Protein AF-A0AAW9X9K9-F1 (afdb_monomer_lite)

Secondary structure (DSSP, 8-state):
-HHHHHH-TT-S-EEEEEEEEETTEEEEEEEEE-SS-EEEEEPPPEEPPHHHHHHHHTT--HHHHHHHHHT-TTGGGTTHHHHHHTTTSS-HHHHHHHHHHHHTGGGG-TT-

Radius of gyration: 16.0 Å; chains: 1; bounding box: 36×23×47 Å

Sequence (112 aa):
VANARRLLPEADFWVAIEAGIDGDSTFSWVVIENASQRGEARSATLPLPAVILEKVREGEALGPVMSRYTGIDEIGRKEGAIGVFTAGKLTRASVYHQAVILALSPFHNAVY

Foldseek 3Di:
DVVVCVVPVPDQKDWDWAWDDDDQWIKIKIWMDGPPDIFIFIFDIDGDDPQLVVVVVVVDDSQVSVCVVPVPPRLVVPQHPVCVVVVNPHRPVRRVVVRVVRRCVPVPDPVD

InterPro domains:
  IPR002786 Inosine/xanthosine triphosphatase [TIGR00258] (1-112)
  IPR026533 Non-canonical purine NTP phosphatase/PRRC1 [PF01931] (2-110)
  IPR029001 Inosine triphosphate pyrophosphatase-like [G3DSA:3.90.950.10] (1-112)
  IPR029001 Inosine triphosphate pyrophosphatase-like [SSF52972] (1-109)
  IPR050299 YjjX NTPase [PTHR34699] (1-110)

pLDDT: mean 94.98, std 4.92, range [72.31, 98.81]

Structure (mmCIF, N/CA/C/O backbone):
data_AF-A0AAW9X9K9-F1
#
_entry.id   AF-A0AAW9X9K9-F1
#
loop_
_atom_site.group_PDB
_atom_site.id
_atom_site.type_symbol
_atom_site.label_atom_id
_atom_site.label_alt_id
_atom_site.label_comp_id
_atom_site.label_asym_id
_atom_site.label_entity_id
_atom_site.label_seq_id
_atom_site.pdbx_PDB_ins_code
_atom_site.Cartn_x
_atom_site.Cartn_y
_atom_site.Cartn_z
_atom_site.occupancy
_atom_site.B_iso_or_equiv
_atom_site.auth_seq_id
_atom_site.auth_comp_id
_atom_site.auth_asym_id
_atom_site.auth_atom_id
_atom_site.pdbx_PDB_model_num
ATOM 1 N N . VAL A 1 1 ? 11.616 4.548 -6.444 1.00 94.50 1 VAL A N 1
ATOM 2 C CA . VAL A 1 1 ? 12.423 3.300 -6.496 1.00 94.50 1 VAL A CA 1
ATOM 3 C C . VAL A 1 1 ? 13.925 3.498 -6.758 1.00 94.50 1 VAL A C 1
ATOM 5 O O . VAL A 1 1 ? 14.677 2.539 -6.629 1.00 94.50 1 VAL A O 1
ATOM 8 N N . ALA A 1 2 ? 14.406 4.721 -7.025 1.00 96.50 2 ALA A N 1
ATOM 9 C CA . ALA A 1 2 ? 15.807 5.007 -7.377 1.00 96.50 2 ALA A CA 1
ATOM 10 C C . ALA A 1 2 ? 16.880 4.389 -6.451 1.00 96.50 2 ALA A C 1
ATOM 12 O O . ALA A 1 2 ? 17.866 3.838 -6.936 1.00 96.50 2 ALA A O 1
ATOM 13 N N . ASN A 1 3 ? 16.687 4.426 -5.126 1.00 97.88 3 ASN A N 1
ATOM 14 C CA . ASN A 1 3 ? 17.660 3.857 -4.183 1.00 97.88 3 ASN A CA 1
ATOM 15 C C . ASN A 1 3 ? 17.812 2.335 -4.333 1.00 97.88 3 ASN A C 1
ATOM 17 O O . ASN A 1 3 ? 18.932 1.835 -4.260 1.00 97.88 3 ASN A O 1
ATOM 21 N N . ALA A 1 4 ? 16.710 1.617 -4.579 1.00 97.69 4 ALA A N 1
ATOM 22 C CA . ALA A 1 4 ? 16.735 0.177 -4.825 1.00 97.69 4 ALA A CA 1
ATOM 23 C C . ALA A 1 4 ? 17.446 -0.144 -6.148 1.00 97.69 4 ALA A C 1
ATOM 25 O O . ALA A 1 4 ? 18.286 -1.038 -6.184 1.00 97.69 4 ALA A O 1
ATOM 26 N N . ARG A 1 5 ? 17.196 0.654 -7.196 1.00 97.25 5 ARG A N 1
ATOM 27 C CA . ARG A 1 5 ? 17.884 0.541 -8.492 1.00 97.25 5 ARG A CA 1
ATOM 28 C C . ARG A 1 5 ? 19.387 0.747 -8.394 1.00 97.25 5 ARG A C 1
ATOM 30 O O . ARG A 1 5 ? 20.146 0.004 -8.997 1.00 97.25 5 ARG A O 1
ATOM 37 N N . ARG A 1 6 ? 19.833 1.715 -7.594 1.00 97.62 6 ARG A N 1
ATOM 38 C CA . ARG A 1 6 ? 21.265 1.924 -7.347 1.00 97.62 6 ARG A CA 1
ATOM 39 C C . ARG A 1 6 ? 21.912 0.740 -6.620 1.00 97.62 6 ARG A C 1
ATOM 41 O O . ARG A 1 6 ? 23.086 0.473 -6.844 1.00 97.62 6 ARG A O 1
ATOM 48 N N . LEU A 1 7 ? 21.175 0.073 -5.729 1.00 98.12 7 LEU A N 1
ATOM 49 C CA . LEU A 1 7 ? 21.687 -1.044 -4.931 1.00 98.12 7 LEU A CA 1
ATOM 50 C C . LEU A 1 7 ? 21.732 -2.360 -5.720 1.00 98.12 7 LEU A C 1
ATOM 52 O O . LEU A 1 7 ? 22.658 -3.143 -5.532 1.00 98.12 7 LEU A O 1
ATOM 56 N N . LEU A 1 8 ? 20.748 -2.595 -6.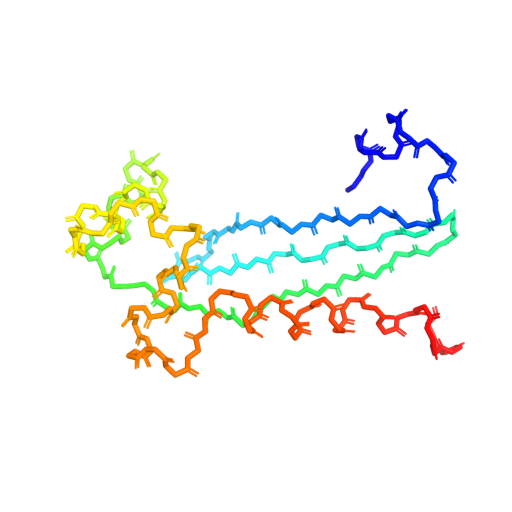591 1.00 97.50 8 LEU A N 1
ATOM 57 C CA . LEU A 1 8 ? 20.652 -3.788 -7.429 1.00 97.50 8 LEU A CA 1
ATOM 58 C C . LEU A 1 8 ? 20.280 -3.389 -8.869 1.00 97.50 8 LEU A C 1
ATOM 60 O O . LEU A 1 8 ? 19.107 -3.479 -9.239 1.00 97.50 8 LEU A O 1
ATOM 64 N N . PRO A 1 9 ? 21.249 -2.914 -9.672 1.00 96.75 9 PRO A N 1
ATOM 65 C CA . PRO A 1 9 ? 20.990 -2.373 -11.009 1.00 96.75 9 PRO A CA 1
ATOM 66 C C . PRO A 1 9 ? 20.600 -3.429 -12.051 1.00 96.75 9 PRO A C 1
ATOM 68 O O . PRO A 1 9 ? 20.027 -3.069 -13.073 1.00 96.75 9 PRO A O 1
ATOM 71 N N . GLU A 1 10 ? 20.861 -4.708 -11.775 1.00 97.56 10 GLU A N 1
ATOM 72 C CA . GLU A 1 10 ? 20.610 -5.833 -12.691 1.00 97.56 10 GLU A CA 1
ATOM 73 C C . GLU A 1 10 ? 19.208 -6.458 -12.542 1.00 97.56 10 GLU A C 1
ATOM 75 O O . GLU A 1 10 ? 18.922 -7.479 -13.157 1.00 97.56 10 GLU A O 1
ATOM 80 N N . ALA A 1 11 ? 18.338 -5.912 -11.684 1.00 98.19 11 ALA A N 1
ATOM 81 C CA . ALA A 1 11 ? 16.979 -6.432 -11.533 1.00 98.19 11 ALA A CA 1
ATOM 82 C C . ALA A 1 11 ? 16.096 -6.059 -12.735 1.00 98.19 11 ALA A C 1
ATOM 84 O O . ALA A 1 11 ? 16.206 -4.962 -13.278 1.00 98.19 11 ALA A O 1
ATOM 85 N N . ASP A 1 12 ? 15.149 -6.931 -13.086 1.00 98.50 12 ASP A N 1
ATOM 86 C CA . ASP A 1 12 ? 14.174 -6.639 -14.145 1.00 98.50 12 ASP A CA 1
ATOM 87 C C . ASP A 1 12 ? 13.195 -5.525 -13.741 1.00 98.50 12 ASP A C 1
ATOM 89 O O . ASP A 1 12 ? 12.775 -4.716 -14.570 1.00 98.50 12 ASP A O 1
ATOM 93 N N . PHE A 1 13 ? 12.839 -5.475 -12.453 1.00 98.56 13 PHE A N 1
ATOM 94 C CA . PHE A 1 13 ? 11.896 -4.512 -11.893 1.00 98.56 13 PHE A CA 1
ATOM 95 C C . PHE A 1 13 ? 12.335 -4.010 -10.517 1.00 98.56 13 PHE A C 1
ATOM 97 O O . PHE A 1 13 ? 12.836 -4.766 -9.682 1.00 98.56 13 PHE A O 1
ATOM 104 N N . TRP A 1 14 ? 12.023 -2.746 -10.235 1.00 98.75 14 TRP A N 1
ATOM 105 C CA . TRP A 1 14 ? 12.094 -2.148 -8.905 1.00 98.75 14 TRP A CA 1
ATOM 106 C C . TRP A 1 14 ? 10.718 -1.657 -8.489 1.00 98.75 14 TRP A C 1
ATOM 108 O O . TRP A 1 14 ? 10.070 -0.909 -9.218 1.00 98.75 14 TRP A O 1
ATOM 118 N N . VAL A 1 15 ? 10.291 -2.045 -7.288 1.00 98.62 15 VAL A N 1
ATOM 119 C CA . VAL A 1 15 ? 8.954 -1.748 -6.764 1.00 98.62 15 VAL A CA 1
ATOM 120 C C . VAL A 1 15 ? 9.068 -1.020 -5.430 1.00 98.62 15 VAL A C 1
ATOM 122 O O . VAL A 1 15 ? 9.864 -1.400 -4.573 1.00 98.62 15 VAL A O 1
ATOM 125 N N . ALA A 1 16 ? 8.266 0.025 -5.245 1.00 98.50 16 ALA A N 1
ATOM 126 C CA . ALA A 1 16 ? 8.070 0.690 -3.963 1.00 98.50 16 ALA A CA 1
ATOM 127 C C . ALA A 1 16 ? 6.576 0.837 -3.678 1.00 98.50 16 ALA A C 1
ATOM 129 O O . ALA A 1 16 ? 5.805 1.183 -4.572 1.00 98.50 16 ALA A O 1
ATOM 130 N N . ILE A 1 17 ? 6.193 0.592 -2.425 1.00 97.94 17 ILE A N 1
ATOM 131 C CA . ILE A 1 17 ? 4.844 0.828 -1.913 1.00 97.94 17 ILE A CA 1
ATOM 132 C C . ILE A 1 17 ? 4.991 1.714 -0.683 1.00 97.94 17 ILE A C 1
ATOM 134 O O . ILE A 1 17 ? 5.449 1.246 0.357 1.00 97.94 17 ILE A O 1
ATOM 138 N N . GLU A 1 18 ? 4.621 2.983 -0.812 1.00 96.88 18 GLU A N 1
ATOM 139 C CA . GLU A 1 18 ? 4.815 3.984 0.235 1.00 96.88 18 GLU A CA 1
ATOM 140 C C . GLU A 1 18 ? 3.465 4.450 0.767 1.00 96.88 18 GLU A C 1
ATOM 142 O O . GLU A 1 18 ? 2.609 4.898 0.001 1.00 96.88 18 GLU A O 1
ATOM 147 N N . ALA A 1 19 ? 3.263 4.331 2.079 1.00 94.75 19 ALA A N 1
ATOM 148 C CA . ALA A 1 19 ? 2.037 4.778 2.725 1.00 94.75 19 ALA A CA 1
ATOM 149 C C . ALA A 1 19 ? 2.085 6.278 3.028 1.00 94.75 19 ALA A C 1
ATOM 151 O O . ALA A 1 19 ? 3.127 6.816 3.386 1.00 94.75 19 ALA A O 1
ATOM 152 N N . GLY A 1 20 ? 0.937 6.940 2.926 1.00 94.00 20 GLY A N 1
ATOM 153 C CA . GLY A 1 20 ? 0.813 8.367 3.189 1.00 94.00 20 GLY A CA 1
ATOM 154 C C . GLY A 1 20 ? -0.524 8.733 3.816 1.00 94.00 20 GLY A C 1
ATOM 155 O O . GLY A 1 20 ? -1.436 7.903 3.928 1.00 94.00 20 GLY A O 1
ATOM 156 N N . ILE A 1 21 ? -0.606 9.995 4.223 1.00 94.56 21 ILE A N 1
ATOM 157 C CA . ILE A 1 21 ? -1.812 10.667 4.702 1.00 94.56 21 ILE A CA 1
ATOM 158 C C . ILE A 1 21 ? -2.001 11.915 3.844 1.00 94.56 21 ILE A C 1
ATOM 160 O O . ILE A 1 21 ? -1.043 12.650 3.618 1.00 94.56 21 ILE A O 1
ATOM 164 N N . ASP A 1 22 ? -3.217 12.128 3.356 1.00 93.56 22 ASP A N 1
ATOM 165 C CA . ASP A 1 22 ? -3.620 13.323 2.610 1.00 93.56 22 ASP A CA 1
ATOM 166 C C . ASP A 1 22 ? -5.038 13.681 3.048 1.00 93.56 22 ASP A C 1
ATOM 168 O O . ASP A 1 22 ? -5.935 12.828 3.060 1.00 93.56 22 ASP A O 1
ATOM 172 N N . GLY A 1 23 ? -5.203 14.921 3.505 1.00 94.00 23 GLY A N 1
ATOM 173 C CA . GLY A 1 23 ? -6.359 15.339 4.289 1.00 94.00 23 GLY A CA 1
ATOM 174 C C . GLY A 1 23 ? -6.640 14.373 5.445 1.00 94.00 23 GLY A C 1
ATOM 175 O O . GLY A 1 23 ? -5.794 14.138 6.309 1.00 94.00 23 GLY A O 1
ATOM 176 N N . ASP A 1 24 ? -7.836 13.791 5.422 1.00 96.44 24 ASP A N 1
ATOM 177 C CA . ASP A 1 24 ? -8.366 12.937 6.489 1.00 96.44 24 ASP A CA 1
ATOM 178 C C . ASP A 1 24 ? -8.301 11.443 6.145 1.00 96.44 24 ASP A C 1
ATOM 180 O O . ASP A 1 24 ? -9.007 10.623 6.729 1.00 96.44 24 ASP A O 1
ATOM 184 N N . SER A 1 25 ? -7.490 11.063 5.156 1.00 97.38 25 SER A N 1
ATOM 185 C CA . SER A 1 25 ? -7.422 9.688 4.659 1.00 97.38 25 SER A CA 1
ATOM 186 C C . SER A 1 25 ? -5.999 9.159 4.577 1.00 97.38 25 SER A C 1
ATOM 188 O O . SER A 1 25 ? -5.053 9.897 4.308 1.00 97.38 25 SER A O 1
ATOM 190 N N . THR A 1 26 ? -5.860 7.843 4.735 1.00 97.12 26 THR A N 1
ATOM 191 C CA . THR A 1 26 ? -4.628 7.119 4.405 1.00 97.12 26 THR A CA 1
ATOM 192 C C . THR A 1 26 ? -4.734 6.417 3.055 1.00 97.12 26 THR A C 1
ATOM 194 O O . THR A 1 26 ? -5.814 6.002 2.633 1.00 97.12 26 THR A O 1
ATOM 197 N N . PHE A 1 27 ? -3.605 6.284 2.369 1.00 97.56 27 PHE A N 1
ATOM 198 C CA . PHE A 1 27 ? -3.466 5.585 1.092 1.00 97.56 27 PHE A CA 1
ATOM 199 C C . PHE A 1 27 ? -2.034 5.081 0.939 1.00 97.56 27 PHE A C 1
ATOM 201 O O . PHE A 1 27 ? -1.186 5.259 1.819 1.00 97.56 27 PHE A O 1
ATOM 208 N N . SER A 1 28 ? -1.731 4.445 -0.187 1.00 97.94 28 SER A N 1
ATOM 209 C CA . SER A 1 28 ? -0.350 4.170 -0.571 1.00 97.94 28 SER A CA 1
ATOM 210 C C . SER A 1 28 ? -0.116 4.378 -2.056 1.00 97.94 28 SER A C 1
ATOM 212 O O . SER A 1 28 ? -0.965 4.037 -2.879 1.00 97.94 28 SER A O 1
ATOM 214 N N . TRP A 1 29 ? 1.036 4.951 -2.383 1.00 98.62 29 TRP A N 1
ATOM 215 C CA . TRP A 1 29 ? 1.541 5.014 -3.746 1.00 98.62 29 TRP A CA 1
ATOM 216 C C . TRP A 1 29 ? 2.303 3.740 -4.061 1.00 98.62 29 TRP A C 1
ATOM 218 O O . TRP A 1 29 ? 3.153 3.317 -3.281 1.00 98.62 29 TRP A O 1
ATOM 228 N N . VAL A 1 30 ? 2.011 3.158 -5.216 1.00 98.81 30 VAL A N 1
ATOM 229 C CA . VAL A 1 30 ? 2.787 2.080 -5.813 1.00 98.81 30 VAL A CA 1
ATOM 230 C C . VAL A 1 30 ? 3.533 2.652 -7.005 1.00 98.81 30 VAL A C 1
ATOM 232 O O . VAL A 1 30 ? 2.921 3.235 -7.898 1.00 98.81 30 VAL A O 1
ATOM 235 N N . VAL A 1 31 ? 4.849 2.469 -7.014 1.00 98.75 31 VAL A N 1
ATOM 236 C CA . VAL A 1 31 ? 5.719 2.825 -8.135 1.00 98.75 31 VAL A CA 1
ATOM 237 C C . VAL A 1 31 ? 6.470 1.577 -8.561 1.00 98.75 31 VAL A C 1
ATOM 239 O O . VAL A 1 31 ? 7.135 0.947 -7.737 1.00 98.75 31 VAL A O 1
ATOM 242 N N . ILE A 1 32 ? 6.374 1.248 -9.844 1.00 98.69 32 ILE A N 1
ATOM 243 C CA . ILE A 1 32 ? 7.083 0.142 -10.481 1.00 98.69 32 ILE A CA 1
ATOM 244 C C . ILE A 1 32 ? 7.903 0.732 -11.621 1.00 98.69 32 ILE A C 1
ATOM 246 O O . ILE A 1 32 ? 7.368 1.451 -12.458 1.00 98.69 32 ILE A O 1
ATOM 250 N N . GLU A 1 33 ? 9.199 0.450 -11.656 1.00 98.38 33 GLU A N 1
ATOM 251 C CA . GLU A 1 33 ? 10.067 0.791 -12.787 1.00 98.38 33 GLU A CA 1
ATOM 252 C C . GLU A 1 33 ? 10.747 -0.471 -13.309 1.00 98.38 33 GLU A C 1
ATOM 254 O O . GLU A 1 33 ? 11.139 -1.328 -12.519 1.00 98.38 33 GLU A O 1
ATOM 259 N N . ASN A 1 34 ? 10.933 -0.549 -14.623 1.00 97.06 34 ASN A N 1
ATOM 260 C CA . ASN A 1 34 ? 11.930 -1.418 -15.246 1.00 97.06 34 ASN A CA 1
ATOM 261 C C . ASN A 1 34 ? 13.039 -0.544 -15.868 1.00 97.06 34 ASN A C 1
ATOM 263 O O . ASN A 1 34 ? 13.181 0.639 -15.540 1.00 97.06 34 ASN A O 1
ATOM 267 N N . ALA A 1 35 ? 13.854 -1.109 -16.760 1.00 94.25 35 ALA A N 1
ATOM 268 C CA . ALA A 1 35 ? 14.947 -0.378 -17.397 1.00 94.25 35 ALA A CA 1
ATOM 269 C C . ALA A 1 35 ? 14.506 0.876 -18.187 1.00 94.25 35 ALA A C 1
ATOM 271 O O . ALA A 1 35 ? 15.274 1.841 -18.233 1.00 94.25 35 ALA A O 1
ATOM 272 N N . SER A 1 36 ? 13.305 0.877 -18.779 1.00 94.00 36 SER A N 1
ATOM 273 C CA . SER A 1 36 ? 12.848 1.874 -19.762 1.00 94.00 36 SER A CA 1
ATOM 274 C C . SER A 1 36 ? 11.531 2.576 -19.418 1.00 94.00 36 SER A C 1
ATOM 276 O O . SER A 1 36 ? 11.242 3.622 -19.994 1.00 94.00 36 SER A O 1
ATOM 278 N N . GLN A 1 37 ? 10.732 2.030 -18.505 1.00 96.31 37 GLN A N 1
ATOM 279 C CA . GLN A 1 37 ? 9.358 2.452 -18.263 1.00 96.31 37 GLN A CA 1
ATOM 280 C C . GLN A 1 37 ? 9.044 2.510 -16.769 1.00 96.31 37 GLN A C 1
ATOM 282 O O . GLN A 1 37 ? 9.627 1.799 -15.946 1.00 96.31 37 GLN A O 1
ATOM 287 N N . ARG A 1 38 ? 8.082 3.371 -16.433 1.00 97.88 38 ARG A N 1
ATOM 288 C CA . ARG A 1 38 ? 7.576 3.586 -15.084 1.00 97.88 38 ARG A CA 1
ATOM 289 C C . ARG A 1 38 ? 6.058 3.505 -15.082 1.00 97.88 38 ARG A C 1
ATOM 291 O O . ARG A 1 38 ? 5.404 4.165 -15.884 1.00 97.88 38 ARG A O 1
ATOM 298 N N . GLY A 1 39 ? 5.518 2.725 -14.159 1.00 98.50 39 GLY A N 1
ATOM 299 C CA . GLY A 1 39 ? 4.098 2.658 -13.868 1.00 98.50 39 GLY A CA 1
ATOM 300 C C . GLY A 1 39 ? 3.815 3.075 -12.435 1.00 98.50 39 GLY A C 1
ATOM 301 O O . GLY A 1 39 ? 4.576 2.777 -11.511 1.00 98.50 39 GLY A O 1
ATOM 302 N N . GLU A 1 40 ? 2.718 3.802 -12.260 1.00 98.50 40 GLU A N 1
ATOM 303 C CA . GLU A 1 40 ? 2.313 4.348 -10.974 1.00 98.50 40 GLU A CA 1
ATOM 304 C C . GLU A 1 40 ? 0.822 4.155 -10.765 1.00 98.50 40 GLU A C 1
ATOM 306 O O . GLU A 1 40 ? 0.016 4.321 -11.680 1.00 98.50 40 GLU A O 1
ATOM 311 N N . ALA A 1 41 ? 0.451 3.848 -9.531 1.00 98.69 41 ALA A N 1
ATOM 312 C CA . ALA A 1 41 ? -0.934 3.863 -9.110 1.00 98.69 41 ALA A CA 1
ATOM 313 C C . ALA A 1 41 ? -1.023 4.235 -7.636 1.00 98.69 41 ALA A C 1
ATOM 315 O O . ALA A 1 41 ? -0.118 3.971 -6.843 1.00 98.69 41 ALA A O 1
ATOM 316 N N . ARG A 1 42 ? -2.158 4.812 -7.254 1.00 98.50 42 ARG A N 1
ATOM 317 C CA . ARG A 1 42 ? -2.504 5.042 -5.856 1.00 98.50 42 ARG A CA 1
ATOM 318 C C . ARG A 1 42 ? -3.551 4.022 -5.440 1.00 98.50 42 ARG A C 1
ATOM 320 O O . ARG A 1 42 ? -4.493 3.763 -6.186 1.00 98.50 42 ARG A O 1
ATOM 327 N N . SER A 1 43 ? -3.396 3.449 -4.252 1.00 98.50 43 SER A N 1
ATOM 328 C CA . SER A 1 43 ? -4.427 2.595 -3.672 1.00 98.50 43 SER A CA 1
ATOM 329 C C . SER A 1 43 ? -5.733 3.361 -3.462 1.00 98.50 43 SER A C 1
ATOM 331 O O . SER A 1 43 ? -5.750 4.595 -3.409 1.00 98.50 43 SER A O 1
ATOM 333 N N . ALA A 1 44 ? -6.819 2.620 -3.238 1.00 98.06 44 ALA A N 1
ATOM 334 C CA . ALA A 1 44 ? -8.015 3.196 -2.638 1.00 98.06 44 ALA A CA 1
ATOM 335 C C . ALA A 1 44 ? -7.656 3.918 -1.325 1.00 98.06 44 ALA A C 1
ATOM 337 O O . ALA A 1 44 ? -6.734 3.506 -0.606 1.00 98.06 44 ALA A O 1
ATOM 338 N N . THR A 1 45 ? -8.368 5.005 -1.043 1.00 97.62 45 THR A N 1
ATOM 339 C CA . THR A 1 45 ? -8.210 5.781 0.185 1.00 97.62 45 THR A CA 1
ATOM 340 C C . THR A 1 45 ? -9.075 5.185 1.291 1.00 97.62 45 THR A C 1
ATOM 342 O O . THR A 1 45 ? -10.182 4.704 1.048 1.00 97.62 45 THR A O 1
ATOM 345 N N . LEU A 1 46 ? -8.573 5.230 2.521 1.00 97.94 46 LEU A N 1
ATOM 346 C CA . LEU A 1 46 ? -9.326 4.897 3.722 1.00 97.94 46 LEU A CA 1
ATOM 347 C C . LEU A 1 46 ? -9.488 6.165 4.566 1.00 97.94 46 LEU A C 1
ATOM 349 O O . LEU A 1 46 ? -8.484 6.635 5.113 1.00 97.94 46 LEU A O 1
ATOM 353 N N . PRO A 1 47 ? -10.711 6.707 4.698 1.00 98.00 47 PRO A N 1
ATOM 354 C CA . PRO A 1 47 ? -10.991 7.777 5.645 1.00 98.00 47 PRO A CA 1
ATOM 355 C C . PRO A 1 47 ? -10.662 7.322 7.065 1.00 98.00 47 PRO A C 1
ATOM 357 O O . PRO A 1 47 ? -11.059 6.232 7.485 1.00 98.00 47 PRO A O 1
ATOM 360 N N . LEU A 1 48 ? -9.924 8.147 7.798 1.00 97.25 48 LEU A N 1
ATOM 361 C CA . LEU A 1 48 ? -9.547 7.868 9.175 1.00 97.25 48 LEU A CA 1
ATOM 362 C C . LEU A 1 48 ? -10.490 8.600 10.140 1.00 97.25 48 LEU A C 1
ATOM 364 O O . LEU A 1 48 ? -10.830 9.761 9.907 1.00 97.25 48 LEU A O 1
ATOM 368 N N . PRO A 1 49 ? -10.900 7.967 11.253 1.00 96.88 49 PRO A N 1
ATOM 369 C CA . PRO A 1 49 ? -11.643 8.656 12.302 1.00 96.88 49 PRO A CA 1
ATOM 370 C C . PRO A 1 49 ? -10.841 9.821 12.897 1.00 96.88 49 PRO A C 1
ATOM 372 O O . PRO A 1 49 ? -9.622 9.720 13.049 1.00 96.88 49 PRO A O 1
ATOM 375 N N . ALA A 1 50 ? -11.530 10.885 13.326 1.00 96.56 50 ALA A N 1
ATOM 376 C CA . ALA A 1 50 ? -10.903 12.076 13.913 1.00 96.56 50 ALA A CA 1
ATOM 377 C C . ALA A 1 50 ? -9.940 11.743 15.068 1.00 96.56 50 ALA A C 1
ATOM 379 O O . ALA A 1 50 ? -8.819 12.238 15.088 1.00 96.56 50 ALA A O 1
ATOM 380 N N . VAL A 1 51 ? -10.321 10.810 15.950 1.00 95.88 51 VAL A N 1
ATOM 381 C CA . VAL A 1 51 ? -9.484 10.357 17.080 1.00 95.88 51 VAL A CA 1
ATOM 382 C C . VAL A 1 51 ? -8.143 9.748 16.643 1.00 95.88 51 VAL A C 1
ATOM 384 O O . VAL A 1 51 ? -7.149 9.846 17.358 1.00 95.88 51 VAL A O 1
ATOM 387 N N . ILE A 1 52 ? -8.089 9.128 15.460 1.00 96.62 52 ILE A N 1
ATOM 388 C CA . ILE A 1 52 ? -6.848 8.591 14.887 1.00 96.62 52 ILE A CA 1
ATOM 389 C C . ILE A 1 52 ? -6.053 9.720 14.227 1.00 96.62 52 ILE A C 1
ATOM 391 O O . ILE A 1 52 ? -4.840 9.809 14.410 1.00 96.62 52 ILE A O 1
ATOM 395 N N . LEU A 1 53 ? -6.734 10.599 13.486 1.00 95.62 53 LEU A N 1
ATOM 396 C CA . LEU A 1 53 ? -6.110 11.730 12.797 1.00 95.62 53 LEU A CA 1
ATOM 397 C C . LEU A 1 53 ? -5.451 12.717 13.752 1.00 95.62 53 LEU A C 1
ATOM 399 O O . LEU A 1 53 ? -4.378 13.210 13.431 1.00 95.62 53 LEU A O 1
ATOM 403 N N . GLU A 1 54 ? -6.046 12.990 14.911 1.00 95.94 54 GLU A N 1
ATOM 404 C CA . GLU A 1 54 ? -5.450 13.855 15.935 1.00 95.94 54 GLU A CA 1
ATOM 405 C C . GLU A 1 54 ? -4.043 13.376 16.310 1.00 95.94 54 GLU A C 1
ATOM 407 O O . GLU A 1 54 ? -3.092 14.149 16.250 1.00 95.94 54 GLU A O 1
ATOM 412 N N . LYS A 1 55 ? -3.876 12.073 16.562 1.00 95.69 55 LYS A N 1
ATOM 413 C CA . LYS A 1 55 ? -2.571 11.481 16.897 1.00 95.69 55 LYS A CA 1
ATOM 414 C C . LYS A 1 55 ? -1.592 11.476 15.739 1.00 95.69 55 LYS A C 1
ATOM 416 O O . LYS A 1 55 ? -0.413 11.768 15.917 1.00 95.69 55 LYS A O 1
ATOM 421 N N . VAL A 1 56 ? -2.075 11.213 14.533 1.00 94.06 56 VAL A N 1
ATOM 422 C CA . VAL A 1 56 ? -1.221 11.269 13.343 1.00 94.06 56 VAL A CA 1
ATOM 423 C C . VAL A 1 56 ? -0.756 12.704 13.054 1.00 94.06 56 VAL A C 1
ATOM 425 O O . VAL A 1 56 ? 0.395 12.917 12.683 1.00 94.06 56 VAL A O 1
ATOM 428 N N . ARG A 1 57 ? -1.609 13.706 13.297 1.00 93.50 57 ARG A N 1
ATOM 429 C CA . ARG A 1 57 ? -1.272 15.135 13.175 1.00 93.50 57 ARG A CA 1
ATOM 430 C C . ARG A 1 57 ? -0.310 15.616 14.266 1.00 93.50 57 ARG A C 1
ATOM 432 O O . ARG A 1 57 ? 0.455 16.538 14.011 1.00 93.50 57 ARG A O 1
ATOM 439 N N . GLU A 1 58 ? -0.291 14.969 15.432 1.00 95.31 58 GLU A N 1
ATOM 440 C CA . GLU A 1 58 ? 0.739 15.155 16.471 1.00 95.31 58 GLU A CA 1
ATOM 441 C C . GLU A 1 58 ? 2.117 14.578 16.059 1.00 95.31 58 GLU A C 1
ATOM 443 O O . GLU A 1 58 ? 3.095 14.726 16.789 1.00 95.31 58 GLU A O 1
ATOM 448 N N . GLY A 1 59 ? 2.222 13.956 14.877 1.00 93.00 59 GLY A N 1
ATOM 449 C CA . GLY A 1 59 ? 3.462 13.407 14.324 1.00 93.00 59 GLY A CA 1
ATOM 450 C C . GLY A 1 59 ? 3.644 11.911 14.572 1.00 93.00 59 GLY A C 1
ATOM 451 O O . GLY A 1 59 ? 4.685 11.351 14.225 1.00 93.00 59 GLY A O 1
ATOM 452 N N . GLU A 1 60 ? 2.652 11.237 15.155 1.00 94.44 60 GLU A N 1
ATOM 453 C CA . GLU A 1 60 ? 2.726 9.797 15.365 1.00 94.44 60 GLU A CA 1
ATOM 454 C C . GLU A 1 60 ? 2.476 9.014 14.071 1.00 94.44 60 GLU A C 1
ATOM 456 O O . GLU A 1 60 ? 1.587 9.314 13.273 1.00 94.44 60 GLU A O 1
ATOM 461 N N . ALA A 1 61 ? 3.222 7.926 13.879 1.00 92.31 61 ALA A N 1
ATOM 462 C CA . ALA A 1 61 ? 2.953 7.017 12.776 1.00 92.31 61 ALA A CA 1
ATOM 463 C C . ALA A 1 61 ? 1.605 6.294 12.976 1.00 92.31 61 ALA A C 1
ATOM 465 O O . ALA A 1 61 ? 1.291 5.810 14.067 1.00 92.31 61 ALA A O 1
ATOM 466 N N . LEU A 1 62 ? 0.838 6.134 11.891 1.00 92.81 62 LEU A N 1
ATOM 467 C CA . LEU A 1 62 ? -0.484 5.492 11.920 1.00 92.81 62 LEU A CA 1
ATOM 468 C C . LEU A 1 62 ? -0.449 4.066 12.498 1.00 92.81 62 LEU A C 1
ATOM 470 O O . LEU A 1 62 ? -1.367 3.665 13.206 1.00 92.81 62 LEU A O 1
ATOM 474 N N . GLY A 1 63 ? 0.605 3.293 12.208 1.00 91.56 63 GLY A N 1
ATOM 475 C CA . GLY A 1 63 ? 0.757 1.917 12.696 1.00 91.56 63 GLY A CA 1
ATOM 476 C C . GLY A 1 63 ? 0.698 1.820 14.228 1.00 91.56 63 GLY A C 1
ATOM 477 O O . GLY A 1 63 ? -0.217 1.176 14.739 1.00 91.56 63 GLY A O 1
ATOM 478 N N . PRO A 1 64 ? 1.617 2.476 14.961 1.00 92.56 64 PRO A N 1
ATOM 479 C CA . PRO A 1 64 ? 1.577 2.565 16.422 1.00 92.56 64 PRO A CA 1
ATOM 480 C C . PRO A 1 64 ? 0.247 3.070 16.998 1.00 92.56 64 PRO A C 1
ATOM 482 O O . PRO A 1 64 ? -0.260 2.479 17.953 1.00 92.56 64 PRO A O 1
ATOM 485 N N . VAL A 1 65 ? -0.347 4.113 16.404 1.00 94.69 65 VAL A N 1
ATOM 486 C CA . VAL A 1 65 ? -1.650 4.649 16.842 1.00 94.69 65 VAL A CA 1
ATOM 487 C C . VAL A 1 65 ? -2.733 3.572 16.751 1.00 94.69 65 VAL A C 1
ATOM 489 O O . VAL A 1 65 ? -3.464 3.339 17.713 1.00 94.69 65 VAL A O 1
ATOM 492 N N . MET A 1 66 ? -2.798 2.862 15.623 1.00 94.44 66 MET A N 1
ATOM 493 C CA . MET A 1 66 ? -3.764 1.785 15.412 1.00 94.44 66 MET A CA 1
ATOM 494 C C . MET A 1 66 ? -3.525 0.585 16.330 1.00 94.44 66 MET A C 1
ATOM 496 O O . MET A 1 66 ? -4.496 0.008 16.820 1.00 94.44 66 MET A O 1
ATOM 500 N N . SER A 1 67 ? -2.270 0.213 16.600 1.00 92.94 67 SER A N 1
ATOM 501 C CA . SER A 1 67 ? -1.962 -0.869 17.544 1.00 92.94 67 SER A CA 1
ATOM 502 C C . SER A 1 67 ? -2.496 -0.552 18.941 1.00 92.94 67 SER A C 1
ATOM 504 O O . SER A 1 67 ? -3.160 -1.389 19.544 1.00 92.94 67 SER A O 1
ATOM 506 N N . ARG A 1 68 ? -2.299 0.682 19.432 1.00 93.25 68 ARG A N 1
ATOM 507 C CA . ARG A 1 68 ? -2.841 1.109 20.735 1.00 93.25 68 ARG A CA 1
ATOM 508 C C . ARG A 1 68 ? -4.366 1.176 20.741 1.00 93.25 68 ARG A C 1
ATOM 510 O O . ARG A 1 68 ? -4.978 0.774 21.721 1.00 93.25 68 ARG A O 1
ATOM 517 N N . TYR A 1 69 ? -4.972 1.663 19.659 1.00 92.75 69 TYR A N 1
ATOM 518 C CA . TYR A 1 69 ? -6.429 1.771 19.545 1.00 92.75 69 TYR A CA 1
ATOM 519 C C . TYR A 1 69 ? -7.127 0.403 19.545 1.00 92.75 69 TYR A C 1
ATOM 521 O O . TYR A 1 69 ? -8.190 0.243 20.134 1.00 92.75 69 TYR A O 1
ATOM 529 N N . THR A 1 70 ? -6.528 -0.587 18.883 1.00 89.88 70 THR A N 1
ATOM 530 C CA . THR A 1 70 ? -7.123 -1.922 18.709 1.00 89.88 70 THR A CA 1
ATOM 531 C C . THR A 1 70 ? -6.659 -2.949 19.738 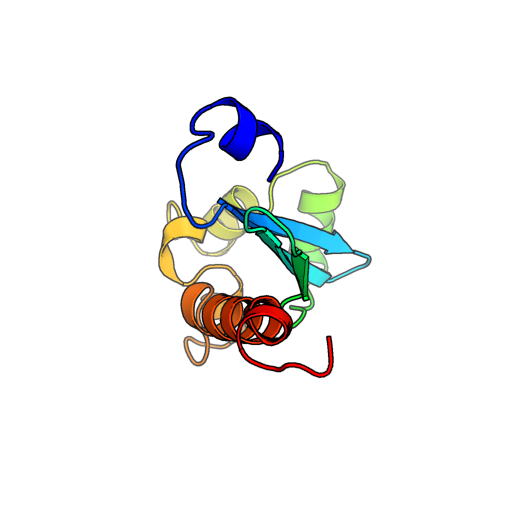1.00 89.88 70 THR A C 1
ATOM 533 O O . THR A 1 70 ? -7.274 -4.005 19.854 1.00 89.88 70 THR A O 1
ATOM 536 N N . GLY A 1 71 ? -5.557 -2.680 20.443 1.00 89.69 71 GLY A N 1
ATOM 537 C CA . GLY A 1 71 ? -4.863 -3.664 21.277 1.00 89.69 71 GLY A CA 1
ATOM 538 C C . GLY A 1 71 ? -4.129 -4.750 20.478 1.00 89.69 71 GLY A C 1
ATOM 539 O O . GLY A 1 71 ? -3.700 -5.743 21.059 1.00 89.69 71 GLY A O 1
ATOM 540 N N . ILE A 1 72 ? -3.997 -4.603 19.154 1.00 84.38 72 ILE A N 1
ATOM 541 C CA . ILE A 1 72 ? -3.339 -5.584 18.285 1.00 84.38 72 ILE A CA 1
ATOM 542 C C . ILE A 1 72 ? -1.916 -5.121 17.980 1.00 84.38 72 ILE A C 1
ATOM 544 O O . ILE A 1 72 ? -1.704 -4.184 17.207 1.00 84.38 72 ILE A O 1
ATOM 548 N N . ASP A 1 73 ? -0.930 -5.844 18.505 1.00 83.00 73 ASP A N 1
ATOM 549 C CA . ASP A 1 73 ? 0.472 -5.575 18.196 1.00 83.00 73 ASP A CA 1
ATOM 550 C C . ASP A 1 73 ? 0.795 -5.799 16.715 1.00 83.00 73 ASP A C 1
ATOM 552 O O . ASP A 1 73 ? 0.277 -6.718 16.059 1.00 83.00 73 ASP A O 1
ATOM 556 N N . GLU A 1 74 ? 1.675 -4.928 16.211 1.00 79.94 74 GLU A N 1
ATOM 557 C CA . GLU A 1 74 ? 2.141 -4.864 14.823 1.00 79.94 74 GLU A CA 1
ATOM 558 C C . GLU A 1 74 ? 1.011 -4.954 13.785 1.00 79.94 74 GLU A C 1
ATOM 560 O O . GLU A 1 74 ? 1.152 -5.598 12.743 1.00 79.94 74 GLU A O 1
ATOM 565 N N . ILE A 1 75 ? -0.119 -4.279 14.027 1.00 83.31 75 ILE A N 1
ATOM 566 C CA . ILE A 1 75 ? -1.293 -4.361 13.148 1.00 83.31 75 ILE A CA 1
ATOM 567 C C . ILE A 1 75 ? -0.985 -4.037 11.679 1.00 83.31 75 ILE A C 1
ATOM 569 O O . ILE A 1 75 ? -1.587 -4.608 10.771 1.00 83.31 75 ILE A O 1
ATOM 573 N N . GLY A 1 76 ? 0.010 -3.177 11.432 1.00 72.31 76 GLY A N 1
ATOM 574 C CA . GLY A 1 76 ? 0.492 -2.835 10.094 1.00 72.31 76 GLY A CA 1
ATOM 575 C C . GLY A 1 76 ? 1.106 -3.998 9.300 1.00 72.31 76 GLY A C 1
ATOM 576 O O . GLY A 1 76 ? 1.192 -3.875 8.077 1.00 72.31 76 GLY A O 1
ATOM 577 N N . ARG A 1 77 ? 1.505 -5.096 9.964 1.00 74.75 77 ARG A N 1
ATOM 578 C CA . ARG A 1 77 ? 1.984 -6.360 9.364 1.00 74.75 77 ARG A CA 1
ATOM 579 C C . ARG A 1 77 ? 0.889 -7.428 9.228 1.00 74.75 77 ARG A C 1
ATOM 581 O O . ARG A 1 77 ? 1.136 -8.470 8.632 1.00 74.75 77 ARG A O 1
ATOM 588 N N . LYS A 1 78 ? -0.298 -7.176 9.784 1.00 80.94 78 LYS A N 1
ATOM 589 C CA . LYS A 1 78 ? -1.487 -8.034 9.678 1.00 80.94 78 LYS A CA 1
ATOM 590 C C . LYS A 1 78 ? -2.456 -7.413 8.665 1.00 80.94 78 LYS A C 1
ATOM 592 O O . LYS A 1 78 ? -2.052 -6.982 7.588 1.00 80.94 78 LYS A O 1
ATOM 597 N N . GLU A 1 79 ? -3.737 -7.321 9.006 1.00 81.25 79 GLU A N 1
ATOM 598 C CA . GLU A 1 79 ? -4.767 -6.766 8.123 1.00 81.25 79 GLU A CA 1
ATOM 599 C C . GLU A 1 79 ? -4.711 -5.228 8.005 1.00 81.25 79 GLU A C 1
ATOM 601 O O . GLU A 1 79 ? -5.269 -4.655 7.063 1.00 81.25 79 GLU A O 1
ATOM 606 N N . GLY A 1 80 ? -3.990 -4.554 8.912 1.00 88.62 80 GLY A N 1
ATOM 607 C CA . GLY A 1 80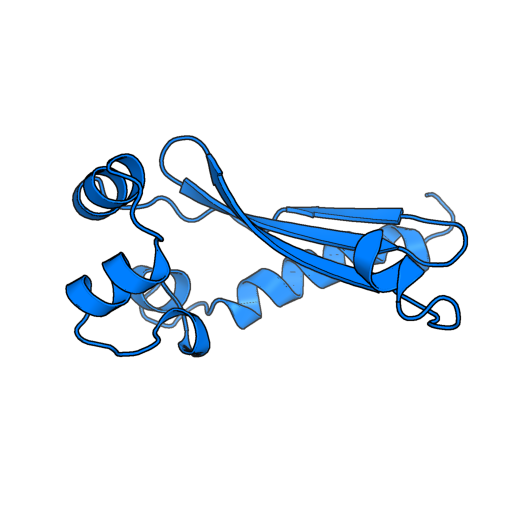 ? -3.848 -3.098 8.959 1.00 88.62 80 GLY A CA 1
ATOM 608 C C . GLY A 1 80 ? -5.127 -2.363 9.372 1.00 88.62 80 GLY A C 1
ATOM 609 O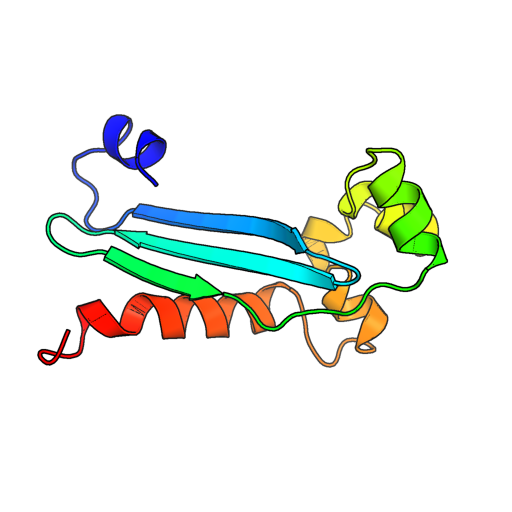 O . GLY A 1 80 ? -6.155 -2.969 9.666 1.00 88.62 80 GLY A O 1
ATOM 610 N N . ALA A 1 81 ? -5.076 -1.026 9.349 1.00 93.75 81 ALA A N 1
ATOM 611 C CA . ALA A 1 81 ? -6.249 -0.178 9.595 1.00 93.75 81 ALA A CA 1
ATOM 612 C C . ALA A 1 81 ? -7.417 -0.500 8.644 1.00 93.75 81 ALA A C 1
ATOM 614 O O . ALA A 1 81 ? -8.575 -0.428 9.042 1.00 93.75 81 ALA A O 1
ATOM 615 N N . ILE A 1 82 ? -7.099 -0.909 7.409 1.00 95.88 82 ILE A N 1
ATOM 616 C CA . ILE A 1 82 ? -8.073 -1.354 6.405 1.00 95.88 82 ILE A CA 1
ATOM 617 C C . ILE A 1 82 ? -8.875 -2.550 6.923 1.00 95.88 82 ILE A C 1
ATOM 619 O O . ILE A 1 82 ? -10.100 -2.498 6.891 1.00 95.88 82 ILE A O 1
ATOM 623 N N . GLY A 1 83 ? -8.218 -3.591 7.446 1.00 95.38 83 GLY A N 1
ATOM 624 C CA . GLY A 1 83 ? -8.911 -4.744 8.033 1.00 95.38 83 GLY A CA 1
ATOM 625 C C . GLY A 1 83 ? -9.859 -4.350 9.151 1.00 95.38 83 GLY A C 1
ATOM 626 O O . GLY A 1 83 ? -11.039 -4.688 9.119 1.00 95.38 83 GLY A O 1
ATOM 627 N N . VAL A 1 84 ? -9.367 -3.539 10.085 1.00 95.06 84 VAL A N 1
ATOM 628 C CA . VAL A 1 84 ? -10.144 -3.072 11.241 1.00 95.06 84 VAL A CA 1
ATOM 629 C C . VAL A 1 84 ? -11.402 -2.332 10.802 1.00 95.06 84 VAL A C 1
ATOM 631 O O . VAL A 1 84 ? -12.510 -2.711 11.174 1.00 95.06 84 VAL A O 1
ATOM 634 N N . PHE A 1 85 ? -11.247 -1.292 9.982 1.00 96.38 85 PHE A N 1
ATOM 635 C CA . PHE A 1 85 ? -12.356 -0.408 9.626 1.00 96.38 85 PHE A CA 1
ATOM 636 C C . PHE A 1 85 ? -13.268 -0.968 8.530 1.00 96.38 85 PHE A C 1
ATOM 638 O O . PHE A 1 85 ? -14.336 -0.415 8.289 1.00 96.38 85 PHE A O 1
ATOM 645 N N . THR A 1 86 ? -12.895 -2.084 7.902 1.00 96.69 86 THR A N 1
ATOM 646 C CA . THR A 1 86 ? -13.762 -2.815 6.964 1.00 96.69 86 THR A CA 1
ATOM 647 C C . THR A 1 86 ? -14.311 -4.115 7.553 1.00 96.69 86 THR A C 1
ATOM 649 O O . THR A 1 86 ? -14.884 -4.911 6.814 1.00 96.69 86 THR A O 1
ATOM 652 N N . ALA A 1 87 ? -14.147 -4.353 8.861 1.00 95.00 87 ALA A N 1
ATOM 653 C CA . ALA A 1 87 ? -14.550 -5.594 9.530 1.00 95.00 87 ALA A CA 1
ATOM 654 C C . ALA A 1 87 ? -14.022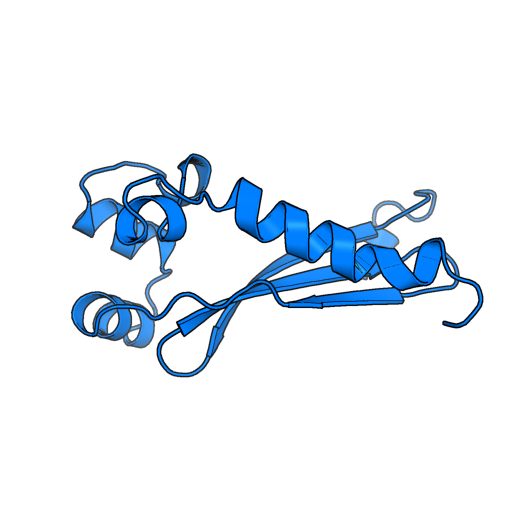 -6.861 8.816 1.00 95.00 87 ALA A C 1
ATOM 656 O O . ALA A 1 87 ? -14.760 -7.821 8.577 1.00 95.00 87 ALA A O 1
ATOM 657 N N . GLY A 1 88 ? -12.752 -6.821 8.408 1.00 93.62 88 GLY A N 1
ATOM 658 C CA . GLY A 1 88 ? -12.040 -7.911 7.740 1.00 93.62 88 GLY A CA 1
ATOM 659 C C . GLY A 1 88 ? -12.477 -8.184 6.29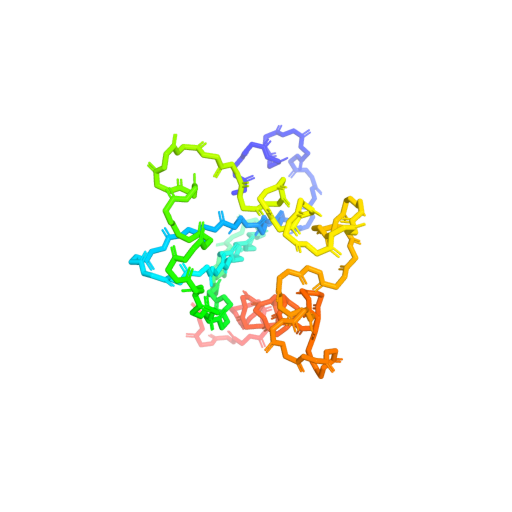7 1.00 93.62 88 GLY A C 1
ATOM 660 O O . GLY A 1 88 ? -12.023 -9.153 5.695 1.00 93.62 88 GLY A O 1
ATOM 661 N N . LYS A 1 89 ? -13.367 -7.368 5.709 1.00 97.00 89 LYS A N 1
ATOM 662 C CA . LYS A 1 89 ? -13.811 -7.553 4.314 1.00 97.00 89 LYS A CA 1
ATOM 663 C C . LYS A 1 89 ? -12.730 -7.196 3.302 1.00 97.00 89 LYS A C 1
ATOM 665 O O . LYS A 1 89 ? -12.711 -7.757 2.210 1.00 97.00 89 LYS A O 1
ATOM 670 N N . LEU A 1 90 ? -11.837 -6.284 3.668 1.00 97.12 90 LEU A N 1
ATOM 671 C CA . LEU A 1 90 ? -10.622 -5.971 2.932 1.00 97.12 90 LEU A CA 1
ATOM 672 C C . LEU A 1 90 ? -9.429 -6.059 3.874 1.00 97.12 90 LEU A C 1
ATOM 674 O O . LEU A 1 90 ? -9.549 -5.854 5.074 1.00 97.12 90 LEU A O 1
ATOM 678 N N . THR A 1 91 ? -8.252 -6.305 3.316 1.00 95.06 91 THR A N 1
ATOM 679 C CA . THR A 1 91 ? -6.989 -6.230 4.046 1.00 95.06 91 THR A CA 1
ATOM 680 C C . THR A 1 91 ? -6.068 -5.232 3.367 1.00 95.06 91 THR A C 1
ATOM 682 O O . THR A 1 91 ? -6.240 -4.879 2.196 1.00 95.06 91 THR A O 1
ATOM 685 N N . ARG A 1 92 ? -5.030 -4.797 4.082 1.00 94.38 92 ARG A N 1
ATOM 686 C CA . ARG A 1 92 ? -3.944 -4.018 3.481 1.00 94.38 92 ARG A CA 1
ATOM 687 C C . ARG A 1 92 ? -3.378 -4.695 2.229 1.00 94.38 92 ARG A C 1
ATOM 689 O O . ARG A 1 92 ? -3.207 -4.040 1.205 1.00 94.38 92 ARG A O 1
ATOM 696 N N . ALA A 1 93 ? -3.156 -6.008 2.295 1.00 95.00 93 ALA A N 1
ATOM 697 C CA . ALA A 1 93 ? -2.648 -6.792 1.177 1.00 95.00 93 ALA A CA 1
ATOM 698 C C . ALA A 1 93 ? -3.622 -6.812 -0.012 1.00 95.00 93 ALA A C 1
ATOM 700 O O . ALA A 1 93 ? -3.191 -6.587 -1.139 1.00 95.00 93 ALA A O 1
ATOM 701 N N . SER A 1 94 ? -4.927 -7.017 0.213 1.00 96.62 94 SER A N 1
ATOM 702 C CA . SER A 1 94 ? -5.906 -7.069 -0.884 1.00 96.62 94 SER A CA 1
ATOM 703 C C . SER A 1 94 ? -6.059 -5.724 -1.598 1.00 96.62 94 SER A C 1
ATOM 705 O O . SER A 1 94 ? -6.208 -5.688 -2.817 1.00 96.62 94 SER A O 1
ATOM 707 N N . VAL A 1 95 ? -5.988 -4.614 -0.857 1.00 97.88 95 VAL A N 1
ATOM 708 C CA . VAL A 1 95 ? -6.043 -3.259 -1.427 1.00 97.88 95 VAL A CA 1
ATOM 709 C C . VAL A 1 95 ? -4.759 -2.925 -2.189 1.00 97.88 95 VAL A C 1
ATOM 711 O O . VAL A 1 95 ? -4.818 -2.393 -3.297 1.00 97.88 95 VAL A O 1
ATOM 714 N N . TYR A 1 96 ? -3.590 -3.264 -1.641 1.00 97.50 96 TYR A N 1
ATOM 715 C CA . TYR A 1 96 ? -2.316 -3.024 -2.326 1.00 97.50 96 TYR A CA 1
ATOM 716 C C . TYR A 1 96 ? -2.154 -3.898 -3.564 1.00 97.50 96 TYR A C 1
ATOM 718 O O . TYR A 1 96 ? -1.612 -3.430 -4.559 1.00 97.50 96 TYR A O 1
ATOM 726 N N . HIS A 1 97 ? -2.676 -5.124 -3.543 1.00 98.19 97 HIS A N 1
ATOM 727 C CA . HIS A 1 97 ? -2.678 -6.009 -4.702 1.00 98.19 97 HIS A CA 1
ATOM 728 C C . HIS A 1 97 ? -3.332 -5.345 -5.922 1.00 98.19 97 HIS A C 1
ATOM 730 O O . HIS A 1 97 ? -2.742 -5.333 -6.999 1.00 98.19 97 HIS A O 1
ATOM 736 N N . GLN A 1 98 ? -4.493 -4.705 -5.745 1.00 98.69 98 GLN A N 1
ATOM 737 C CA . GLN A 1 98 ? -5.148 -3.964 -6.827 1.00 98.69 98 GLN A CA 1
ATOM 738 C C . GLN A 1 98 ? -4.295 -2.789 -7.323 1.00 98.69 98 GLN A C 1
ATOM 740 O O . GLN A 1 98 ? -4.153 -2.604 -8.527 1.00 98.69 98 GLN A O 1
ATOM 745 N N . ALA A 1 99 ? -3.687 -2.019 -6.416 1.00 98.69 99 ALA A N 1
ATOM 746 C CA . ALA A 1 99 ? -2.824 -0.898 -6.791 1.00 98.69 99 ALA A CA 1
ATOM 747 C C . ALA A 1 99 ? -1.572 -1.354 -7.561 1.00 98.69 99 ALA A C 1
ATOM 749 O O . ALA A 1 99 ? -1.173 -0.707 -8.522 1.00 98.69 99 ALA A O 1
ATOM 750 N N . VAL A 1 100 ? -0.981 -2.490 -7.186 1.00 98.75 100 VAL A N 1
ATOM 751 C CA . VAL A 1 100 ? 0.147 -3.096 -7.909 1.00 98.75 100 VAL A CA 1
ATOM 752 C C . VAL A 1 100 ? -0.273 -3.530 -9.309 1.00 98.75 100 VAL A C 1
ATOM 754 O O . VAL A 1 100 ? 0.427 -3.210 -10.264 1.00 98.75 100 VAL A O 1
ATOM 757 N N . ILE A 1 101 ? -1.430 -4.186 -9.453 1.00 98.69 101 ILE A N 1
ATOM 758 C CA . ILE A 1 101 ? -1.974 -4.547 -10.772 1.00 98.69 101 ILE A CA 1
ATOM 759 C C . ILE A 1 101 ? -2.154 -3.295 -11.638 1.00 98.69 101 ILE A C 1
ATOM 761 O O . ILE A 1 101 ? -1.722 -3.279 -12.787 1.00 98.69 101 ILE A O 1
ATOM 765 N N . LEU A 1 102 ? -2.731 -2.224 -11.086 1.00 98.75 102 LEU A N 1
ATOM 766 C CA . LEU A 1 102 ? -2.911 -0.967 -11.815 1.00 98.75 102 LEU A CA 1
ATOM 767 C C . LEU A 1 102 ? -1.568 -0.346 -12.226 1.00 98.75 102 LEU A C 1
ATOM 769 O O . LEU A 1 102 ? -1.416 0.062 -13.376 1.00 98.75 102 LEU A O 1
ATOM 773 N N . ALA A 1 103 ? -0.576 -0.328 -11.331 1.00 98.69 103 ALA A N 1
ATOM 774 C CA . ALA A 1 103 ? 0.759 0.189 -11.627 1.00 98.69 103 ALA A CA 1
ATOM 775 C C . ALA A 1 103 ? 1.510 -0.656 -12.672 1.00 98.69 103 ALA A C 1
ATOM 777 O O . ALA A 1 103 ? 2.423 -0.146 -13.315 1.00 98.69 103 ALA A O 1
ATOM 778 N N . LEU A 1 104 ? 1.128 -1.921 -12.878 1.00 98.56 104 LEU A N 1
ATOM 779 C CA . LEU A 1 104 ? 1.700 -2.783 -13.914 1.00 98.56 104 LEU A CA 1
ATOM 780 C C . LEU A 1 104 ? 1.134 -2.526 -15.322 1.00 98.56 104 LEU A C 1
ATOM 782 O O . LEU A 1 104 ? 1.715 -3.013 -16.292 1.00 98.56 104 LEU A O 1
ATOM 786 N N . SER A 1 105 ? 0.057 -1.741 -15.458 1.00 98.50 105 SER A N 1
ATOM 787 C CA . SER A 1 105 ? -0.616 -1.500 -16.748 1.00 98.50 105 SER A CA 1
ATOM 788 C C . SER A 1 105 ? 0.331 -1.097 -17.890 1.00 98.50 105 SER A C 1
ATOM 790 O O . SER A 1 105 ? 0.187 -1.655 -18.981 1.00 98.50 105 SER A O 1
ATOM 792 N N . PRO A 1 106 ? 1.321 -0.201 -17.691 1.00 98.06 106 PRO A N 1
ATOM 793 C CA . PRO A 1 106 ? 2.208 0.214 -18.779 1.00 98.06 106 PRO A CA 1
ATOM 794 C C . PRO A 1 106 ? 3.078 -0.918 -19.346 1.00 98.06 106 PRO A C 1
ATOM 796 O O . PRO A 1 106 ? 3.426 -0.898 -20.520 1.00 98.06 106 PRO A O 1
ATOM 799 N N . PHE A 1 107 ? 3.376 -1.947 -18.549 1.00 97.88 107 PHE A N 1
ATOM 800 C CA . PHE A 1 107 ? 4.345 -2.990 -18.904 1.00 97.88 107 PHE A CA 1
ATOM 801 C C . PHE A 1 107 ? 3.766 -4.122 -19.762 1.00 97.88 107 PHE A C 1
ATOM 803 O O . PHE A 1 107 ? 4.506 -5.000 -20.202 1.00 97.88 107 PHE A O 1
ATOM 810 N N . HIS A 1 108 ? 2.451 -4.134 -19.991 1.00 95.88 108 HIS A N 1
ATOM 811 C CA . HIS A 1 108 ? 1.786 -5.156 -20.804 1.00 95.88 108 HIS A CA 1
ATOM 812 C C . HIS A 1 108 ? 0.748 -4.583 -21.782 1.00 95.88 108 HIS A C 1
ATOM 814 O O . HIS A 1 108 ? -0.035 -5.335 -22.361 1.00 95.88 108 HIS A O 1
ATOM 820 N N . ASN A 1 109 ? 0.732 -3.260 -21.978 1.00 95.56 109 ASN A N 1
ATOM 821 C CA . ASN A 1 109 ? -0.134 -2.586 -22.942 1.00 95.56 109 ASN A CA 1
ATOM 822 C C . ASN A 1 109 ? 0.683 -1.589 -23.767 1.00 95.56 109 ASN A C 1
ATOM 824 O O . ASN A 1 109 ? 1.183 -0.608 -23.233 1.00 95.56 109 ASN A O 1
ATOM 828 N N . ALA A 1 110 ? 0.740 -1.791 -25.084 1.00 91.69 110 ALA A N 1
ATOM 829 C CA . ALA A 1 110 ? 1.564 -0.989 -25.998 1.00 91.69 110 ALA A CA 1
ATOM 830 C C . ALA A 1 110 ? 1.102 0.471 -26.201 1.00 91.69 110 ALA A C 1
ATOM 832 O O . ALA A 1 110 ? 1.716 1.201 -26.970 1.00 91.69 110 ALA A O 1
ATOM 833 N N . VAL A 1 111 ? -0.011 0.882 -25.586 1.00 95.06 111 VAL A N 1
ATOM 834 C CA . VAL A 1 111 ? -0.554 2.248 -25.701 1.00 95.06 111 VAL A CA 1
ATOM 835 C C . VAL A 1 111 ? 0.105 3.239 -24.732 1.00 95.06 111 VAL A C 1
ATOM 837 O O . VAL A 1 111 ? -0.072 4.445 -24.889 1.00 95.06 111 VAL A O 1
ATOM 840 N N . TYR A 1 112 ? 0.830 2.733 -23.732 1.00 86.12 112 TYR A N 1
ATOM 841 C CA . TYR A 1 112 ? 1.616 3.523 -22.783 1.00 86.12 112 TYR A CA 1
ATOM 842 C C . TYR A 1 112 ? 3.036 3.741 -23.296 1.00 86.12 112 TYR A C 1
ATOM 844 O O . TYR A 1 112 ? 3.576 4.834 -23.023 1.00 86.12 112 TYR A O 1
#

Organism: Escherichia coli (NCBI:txid562)